Protein AF-A0A843HAK8-F1 (afdb_monomer)

Mean predicted aligned error: 21.73 Å

Radius of gyration: 37.26 Å; Cα contacts (8 Å, |Δi|>4): 145; chains: 1; bounding box: 100×63×102 Å

Structure (mmCIF, N/CA/C/O backbone):
data_AF-A0A843HAK8-F1
#
_entry.id   AF-A0A843HAK8-F1
#
loop_
_atom_site.group_PDB
_atom_site.id
_atom_site.type_symbol
_atom_site.label_atom_id
_atom_site.label_alt_id
_atom_site.label_comp_id
_atom_site.label_asym_id
_atom_site.label_entity_id
_atom_site.label_seq_id
_atom_site.pdbx_PDB_ins_code
_atom_site.Cartn_x
_atom_site.Cartn_y
_atom_site.Cartn_z
_atom_site.occupancy
_atom_site.B_iso_or_equiv
_atom_site.auth_seq_id
_atom_site.auth_comp_id
_atom_site.auth_asym_id
_atom_site.auth_atom_id
_atom_site.pdbx_PDB_model_num
ATOM 1 N N . MET A 1 1 ? -37.450 4.332 43.162 1.00 57.31 1 MET A N 1
ATOM 2 C CA . MET A 1 1 ? -38.071 3.356 42.225 1.00 57.31 1 MET A CA 1
ATOM 3 C C . MET A 1 1 ? -37.669 3.520 40.746 1.00 57.31 1 MET A C 1
ATOM 5 O O . MET A 1 1 ? -38.172 2.766 39.924 1.00 57.31 1 MET A O 1
ATOM 9 N N . ARG A 1 2 ? -36.754 4.434 40.366 1.00 59.84 2 ARG A N 1
ATOM 10 C CA . ARG A 1 2 ? -36.359 4.648 38.952 1.00 59.84 2 ARG A CA 1
ATOM 11 C C . ARG A 1 2 ? -35.205 3.752 38.459 1.00 59.84 2 ARG A C 1
ATOM 13 O O . ARG A 1 2 ? -35.142 3.461 37.273 1.00 59.84 2 ARG A O 1
ATOM 20 N N . SER A 1 3 ? -34.359 3.238 39.355 1.00 60.75 3 SER A N 1
ATOM 21 C CA . SER A 1 3 ? -33.189 2.408 39.005 1.00 60.75 3 SER A CA 1
ATOM 22 C C . SER A 1 3 ? -33.538 1.009 38.481 1.00 60.75 3 SER A C 1
ATOM 24 O O . SER A 1 3 ? -32.878 0.510 37.576 1.00 60.75 3 SER A O 1
ATOM 26 N N . LYS A 1 4 ? -34.621 0.393 38.978 1.00 65.38 4 LYS A N 1
ATOM 27 C CA . LYS A 1 4 ? -35.062 -0.944 38.531 1.00 65.38 4 LYS A CA 1
ATOM 28 C C . LYS A 1 4 ? -35.567 -0.968 37.082 1.00 65.38 4 LYS A C 1
ATOM 30 O O . LYS A 1 4 ? -35.554 -2.016 36.456 1.00 65.38 4 LYS A O 1
ATOM 35 N N . ARG A 1 5 ? -36.000 0.175 36.538 1.00 67.12 5 ARG A N 1
ATOM 36 C CA . ARG A 1 5 ? -36.424 0.273 35.130 1.00 67.12 5 ARG A CA 1
ATOM 37 C C . ARG A 1 5 ? -35.222 0.358 34.189 1.00 67.12 5 ARG A C 1
ATOM 39 O O . ARG A 1 5 ? -35.226 -0.279 33.147 1.00 67.12 5 ARG A O 1
ATOM 46 N N . ILE A 1 6 ? -34.176 1.075 34.595 1.00 71.12 6 ILE A N 1
ATOM 47 C CA . ILE A 1 6 ? -32.960 1.282 33.793 1.00 71.12 6 ILE A CA 1
ATOM 48 C C . ILE A 1 6 ? -32.159 -0.017 33.639 1.00 71.12 6 ILE A C 1
ATOM 50 O O . ILE A 1 6 ? -31.677 -0.305 32.547 1.00 71.12 6 ILE A O 1
ATOM 54 N N . ILE A 1 7 ? -32.081 -0.843 34.691 1.00 77.56 7 ILE A N 1
ATOM 55 C CA . ILE A 1 7 ? -31.376 -2.131 34.607 1.00 77.56 7 ILE A CA 1
ATOM 56 C C . ILE A 1 7 ? -32.075 -3.113 33.652 1.00 77.56 7 ILE A C 1
ATOM 58 O O . ILE A 1 7 ? -31.404 -3.830 32.916 1.00 77.56 7 ILE A O 1
ATOM 62 N N . GLY A 1 8 ? -33.414 -3.088 33.600 1.00 78.19 8 GLY A N 1
ATOM 63 C CA . GLY A 1 8 ? -34.194 -3.917 32.678 1.00 78.19 8 GLY A CA 1
ATOM 64 C C . GLY A 1 8 ? -33.970 -3.536 31.215 1.00 78.19 8 GLY A C 1
ATOM 65 O O . GLY A 1 8 ? -33.762 -4.411 30.380 1.00 78.19 8 GLY A O 1
ATOM 66 N N . PHE A 1 9 ? -33.929 -2.234 30.911 1.00 80.31 9 PHE A N 1
ATOM 67 C CA . PHE A 1 9 ? -33.618 -1.761 29.559 1.00 80.31 9 PHE A CA 1
ATOM 68 C C . PHE A 1 9 ? -32.189 -2.120 29.135 1.00 80.31 9 PHE A C 1
ATOM 70 O O . PHE A 1 9 ? -31.996 -2.594 28.020 1.00 80.31 9 PHE A O 1
ATOM 77 N N . SER A 1 10 ? -31.206 -1.968 30.029 1.00 84.88 10 SER A N 1
ATOM 78 C CA . SER A 1 10 ? -29.809 -2.333 29.746 1.00 84.88 10 SER A CA 1
ATOM 79 C C . SER A 1 10 ? -29.657 -3.823 29.410 1.00 84.88 10 SER A C 1
ATOM 81 O O . SER A 1 10 ? -29.025 -4.176 28.415 1.00 84.88 10 SER A O 1
ATOM 83 N N . MET A 1 11 ? -30.318 -4.705 30.170 1.00 85.88 11 MET A N 1
ATOM 84 C CA . MET A 1 11 ? -30.267 -6.144 29.894 1.00 85.88 11 MET A CA 1
ATOM 85 C C . MET A 1 11 ? -30.929 -6.520 28.562 1.00 85.88 11 MET A C 1
ATOM 87 O O . MET A 1 11 ? -30.436 -7.405 27.864 1.00 85.88 11 MET A O 1
ATOM 91 N N . MET A 1 12 ? -32.013 -5.835 28.183 1.00 87.62 12 MET A N 1
ATOM 92 C CA . MET A 1 12 ? -32.689 -6.094 26.911 1.00 87.62 12 MET A CA 1
ATOM 93 C C . MET A 1 12 ? -31.814 -5.711 25.707 1.00 87.62 12 MET A C 1
ATOM 95 O O . MET A 1 12 ? -31.747 -6.466 24.740 1.00 87.62 12 MET A O 1
ATOM 99 N N . PHE A 1 13 ? -31.097 -4.583 25.776 1.00 87.81 13 PHE A N 1
ATOM 100 C CA . PHE A 1 13 ? -30.171 -4.173 24.714 1.00 87.81 13 PHE A CA 1
ATOM 101 C C . PHE A 1 13 ? -29.036 -5.182 24.514 1.00 87.81 13 PHE A C 1
ATOM 103 O O . PHE A 1 13 ? -28.732 -5.539 23.378 1.00 87.81 13 PHE A O 1
ATOM 110 N N . ILE A 1 14 ? -28.453 -5.692 25.603 1.00 88.50 14 ILE A N 1
ATOM 111 C CA . ILE A 1 14 ? -27.390 -6.707 25.541 1.00 88.50 14 ILE A CA 1
ATOM 112 C C . ILE A 1 14 ? -27.893 -7.989 24.863 1.00 88.50 14 ILE A C 1
ATOM 114 O O . ILE A 1 14 ? -27.193 -8.547 24.020 1.00 88.50 14 ILE A O 1
ATOM 118 N N . LEU A 1 15 ? -29.117 -8.430 25.175 1.00 87.56 15 LEU A N 1
ATOM 119 C CA . LEU A 1 15 ? -29.715 -9.622 24.568 1.00 87.56 15 LEU A CA 1
ATOM 120 C C . LEU A 1 15 ? -29.895 -9.470 23.047 1.00 87.56 15 LEU A C 1
ATOM 122 O O . LEU A 1 15 ? -29.595 -10.400 22.304 1.00 87.56 15 LEU A O 1
ATOM 126 N N . ILE A 1 16 ? -30.331 -8.297 22.577 1.00 87.00 16 ILE A N 1
ATOM 127 C CA . ILE A 1 16 ? -30.520 -8.020 21.142 1.00 87.00 16 ILE A CA 1
ATOM 128 C C . ILE A 1 16 ? -29.191 -8.118 20.383 1.00 87.00 16 ILE A C 1
ATOM 130 O O . ILE A 1 16 ? -29.131 -8.773 19.343 1.00 87.00 16 ILE A O 1
ATOM 134 N N . PHE A 1 17 ? -28.115 -7.526 20.912 1.00 84.00 17 PHE A N 1
ATOM 135 C CA . PHE A 1 17 ? -26.790 -7.612 20.287 1.00 84.00 17 PHE A CA 1
ATOM 136 C C . PHE A 1 17 ? -26.248 -9.045 20.256 1.00 84.00 17 PHE A C 1
ATOM 138 O O . PHE A 1 17 ? -25.615 -9.437 19.278 1.00 84.00 17 PHE A O 1
ATOM 145 N N . LEU A 1 18 ? -26.541 -9.847 21.283 1.00 84.44 18 LEU A N 1
ATOM 146 C CA . LEU A 1 18 ? -26.166 -11.261 21.328 1.00 84.44 18 LEU A CA 1
ATOM 147 C C . LEU A 1 18 ? -26.897 -12.080 20.250 1.00 84.44 18 LEU A C 1
ATOM 149 O O . LEU A 1 18 ? -26.264 -12.884 19.570 1.00 84.44 18 LEU A O 1
ATOM 153 N N . LEU A 1 19 ? -28.196 -11.831 20.031 1.00 80.81 19 LEU A N 1
ATOM 154 C CA . LEU A 1 19 ? -28.952 -12.464 18.941 1.00 80.81 19 LEU A CA 1
ATOM 155 C C . LEU A 1 19 ? -28.463 -12.031 17.549 1.00 80.81 19 LEU A C 1
ATOM 157 O O . LEU A 1 19 ? -28.390 -12.864 16.649 1.00 80.81 19 LEU A O 1
ATOM 161 N N . MET A 1 20 ? -28.113 -10.755 17.363 1.00 83.94 20 MET A N 1
ATOM 162 C CA . MET A 1 20 ? -27.568 -10.259 16.091 1.00 83.94 20 MET A CA 1
ATOM 163 C C . MET A 1 20 ? -26.174 -10.826 15.792 1.00 83.94 20 MET A C 1
ATOM 165 O O . MET A 1 20 ? -25.888 -11.148 14.644 1.00 83.94 20 MET A O 1
ATOM 169 N N . GLY A 1 21 ? -25.323 -10.990 16.810 1.00 72.19 21 GLY A N 1
ATOM 170 C CA . GLY A 1 21 ? -23.980 -11.556 16.652 1.00 72.19 21 GLY A CA 1
ATOM 171 C C . GLY A 1 21 ? -23.959 -13.056 16.334 1.00 72.19 21 GLY A C 1
ATOM 172 O O . GLY A 1 21 ? -23.033 -13.522 15.676 1.00 72.19 21 GLY A O 1
ATOM 173 N N . LEU A 1 22 ? -24.980 -13.811 16.755 1.00 65.19 22 LEU A N 1
ATOM 174 C CA . LEU A 1 22 ? -25.071 -15.259 16.517 1.00 65.19 22 LEU A CA 1
ATOM 175 C C . LEU A 1 22 ? -25.417 -15.632 15.062 1.00 65.19 22 LEU A C 1
ATOM 177 O O . LEU A 1 22 ? -25.069 -16.727 14.634 1.00 65.19 22 LEU A O 1
ATOM 181 N N . ASN A 1 23 ? -26.044 -14.739 14.289 1.00 62.78 23 ASN A N 1
ATOM 182 C CA . ASN A 1 23 ? -26.491 -15.027 12.915 1.00 62.78 23 ASN A CA 1
ATOM 183 C C . ASN A 1 23 ? -25.500 -14.611 11.803 1.00 62.78 23 ASN A C 1
ATOM 185 O O . ASN A 1 23 ? -25.852 -14.686 10.630 1.00 62.78 23 ASN A O 1
ATOM 189 N N . THR A 1 24 ? -24.269 -14.197 12.125 1.00 58.69 24 THR A N 1
ATOM 190 C CA . THR A 1 24 ? -23.260 -13.772 11.120 1.00 58.69 24 THR A CA 1
ATOM 191 C C . THR A 1 24 ? -22.317 -14.904 10.666 1.00 58.69 24 THR A C 1
ATOM 193 O O . THR A 1 24 ? -21.437 -14.693 9.834 1.00 58.69 24 THR A O 1
ATOM 196 N N . ALA A 1 25 ? -22.490 -16.135 11.152 1.00 61.12 25 ALA A N 1
ATOM 197 C CA . ALA A 1 25 ? -21.692 -17.273 10.698 1.00 61.12 25 ALA A CA 1
ATOM 198 C C . ALA A 1 25 ? -22.382 -18.028 9.545 1.00 61.12 25 ALA A C 1
ATOM 200 O O . ALA A 1 25 ? -23.508 -18.493 9.694 1.00 61.12 25 ALA A O 1
ATOM 201 N N . CYS A 1 26 ? -21.633 -18.194 8.447 1.00 56.50 26 CYS A N 1
ATOM 202 C CA . CYS A 1 26 ? -21.871 -19.060 7.282 1.00 56.50 26 CYS A CA 1
ATOM 203 C C . CYS A 1 26 ? -22.725 -18.492 6.130 1.00 56.50 26 CYS A C 1
ATOM 205 O O . CYS A 1 26 ? -23.911 -18.772 5.999 1.00 56.50 26 CYS A O 1
ATOM 207 N N . ALA A 1 27 ? -22.042 -17.839 5.186 1.00 48.41 27 ALA A N 1
ATOM 208 C CA . ALA A 1 27 ? -22.303 -18.017 3.758 1.00 48.41 27 ALA A CA 1
ATOM 209 C C . ALA A 1 27 ? -20.956 -18.264 3.054 1.00 48.41 27 ALA A C 1
ATOM 211 O O . ALA A 1 27 ? -20.321 -17.346 2.544 1.00 48.41 27 ALA A O 1
ATOM 212 N N . SER A 1 28 ? -20.469 -19.505 3.114 1.00 55.84 28 SER A N 1
ATOM 213 C CA . SER A 1 28 ? -19.425 -19.994 2.212 1.00 55.84 28 SER A CA 1
ATOM 214 C C . SER A 1 28 ? -20.121 -20.535 0.966 1.00 55.84 28 SER A C 1
ATOM 216 O O . SER A 1 28 ? -20.601 -21.668 0.984 1.00 55.84 28 SER A O 1
ATOM 218 N N . ASN A 1 29 ? -20.199 -19.737 -0.096 1.00 53.41 29 ASN A N 1
ATOM 219 C CA . ASN A 1 29 ? -20.533 -20.274 -1.411 1.00 53.41 29 ASN A CA 1
ATOM 220 C C . ASN A 1 29 ? -19.240 -20.797 -2.029 1.00 53.41 29 ASN A C 1
ATOM 222 O O . ASN A 1 29 ? -18.443 -20.051 -2.592 1.00 53.41 29 ASN A O 1
ATOM 226 N N . VAL A 1 30 ? -19.025 -22.089 -1.808 1.00 56.25 30 VAL A N 1
ATOM 227 C CA . VAL A 1 30 ? -18.167 -22.929 -2.632 1.00 56.25 30 VAL A CA 1
ATOM 228 C C . VAL A 1 30 ? -18.954 -23.168 -3.914 1.00 56.25 30 VAL A C 1
ATOM 230 O O . VAL A 1 30 ? -19.860 -23.995 -3.917 1.00 56.25 30 VAL A O 1
ATOM 233 N N . ASP A 1 31 ? -18.653 -22.411 -4.964 1.00 57.25 31 ASP A N 1
ATOM 234 C CA . ASP A 1 31 ? -18.976 -22.847 -6.318 1.00 57.25 31 ASP A CA 1
ATOM 235 C C . ASP A 1 31 ? -17.729 -23.543 -6.862 1.00 57.25 31 ASP A C 1
ATOM 237 O O . ASP A 1 31 ? -16.746 -22.913 -7.260 1.00 57.25 31 ASP A O 1
ATOM 241 N N . ASP A 1 32 ? -17.782 -24.873 -6.788 1.00 58.62 32 ASP A N 1
ATOM 242 C CA . ASP A 1 32 ? -17.016 -25.777 -7.634 1.00 58.62 32 ASP A CA 1
ATOM 243 C C . ASP A 1 32 ? -17.146 -25.314 -9.089 1.00 58.62 32 ASP A C 1
ATOM 245 O O . ASP A 1 32 ? -18.253 -25.278 -9.633 1.00 58.62 32 ASP A O 1
ATOM 249 N N . LEU A 1 33 ? -16.024 -25.011 -9.746 1.00 61.88 33 LEU A N 1
ATOM 250 C CA . LEU A 1 33 ? -15.982 -25.069 -11.198 1.00 61.88 33 LEU A CA 1
ATOM 251 C C . LEU A 1 33 ? -14.805 -25.919 -11.662 1.00 61.88 33 LEU A C 1
ATOM 253 O O . LEU A 1 33 ? -13.648 -25.704 -11.304 1.00 61.88 33 LEU A O 1
ATOM 257 N N . ASP A 1 34 ? -15.212 -26.912 -12.437 1.00 52.53 34 ASP A N 1
ATOM 258 C CA . ASP A 1 34 ? -14.507 -28.074 -12.932 1.00 52.53 34 ASP A CA 1
ATOM 259 C C . ASP A 1 34 ? -13.156 -27.806 -13.597 1.00 52.53 34 ASP A C 1
ATOM 261 O O . ASP A 1 34 ? -12.924 -26.822 -14.304 1.00 52.53 34 ASP A O 1
ATOM 265 N N . TYR A 1 35 ? -12.305 -28.813 -13.432 1.00 52.22 35 TYR A N 1
ATOM 266 C CA . TYR A 1 35 ? -11.091 -29.064 -14.187 1.00 52.22 35 TYR A CA 1
ATOM 267 C C . TYR A 1 35 ? -11.332 -28.976 -15.698 1.00 52.22 35 TYR A C 1
ATOM 269 O O . TYR A 1 35 ? -12.163 -29.700 -16.243 1.00 52.22 35 TYR A O 1
ATOM 277 N N . ASN A 1 36 ? -10.494 -28.216 -16.404 1.00 48.84 36 ASN A N 1
ATOM 278 C CA . ASN A 1 36 ? -10.236 -28.493 -17.813 1.00 48.84 36 ASN A CA 1
ATOM 279 C C . ASN A 1 36 ? -8.729 -28.603 -18.051 1.00 48.84 36 ASN A C 1
ATOM 281 O O . ASN A 1 36 ? -8.030 -27.639 -18.358 1.00 48.84 36 ASN A O 1
ATOM 285 N N . LEU A 1 37 ? -8.240 -29.820 -17.820 1.00 61.56 37 LEU A N 1
ATOM 286 C CA . LEU A 1 37 ? -6.916 -30.288 -18.191 1.00 61.56 37 LEU A CA 1
ATOM 287 C C . LEU A 1 37 ? -6.987 -30.756 -19.650 1.00 61.56 37 LEU A C 1
ATOM 289 O O . LEU A 1 37 ? -7.311 -31.910 -19.918 1.00 61.56 37 LEU A O 1
ATOM 293 N N . SER A 1 38 ? -6.696 -29.867 -20.592 1.00 51.16 38 SER A N 1
ATOM 294 C CA . SER A 1 38 ? -6.359 -30.260 -21.961 1.00 51.16 38 SER A CA 1
ATOM 295 C C . SER A 1 38 ? -4.848 -30.185 -22.125 1.00 51.16 38 SER A C 1
ATOM 297 O O . SER A 1 38 ? -4.271 -29.145 -22.435 1.00 51.16 38 SER A O 1
ATOM 299 N N . ASP A 1 39 ? -4.248 -31.332 -21.833 1.00 52.31 39 ASP A N 1
ATOM 300 C CA . ASP A 1 39 ? -2.928 -31.759 -22.259 1.00 52.31 39 ASP A CA 1
ATOM 301 C C . ASP A 1 39 ? -2.901 -31.858 -23.792 1.00 52.31 39 ASP A C 1
ATOM 303 O O . ASP A 1 39 ? -3.712 -32.561 -24.397 1.00 52.31 39 ASP A O 1
ATOM 307 N N . SER A 1 40 ? -1.980 -31.137 -24.423 1.00 54.22 40 SER A N 1
ATOM 308 C CA . SER A 1 40 ? -1.558 -31.428 -25.790 1.00 54.22 40 SER A CA 1
ATOM 309 C C . SER A 1 40 ? -0.109 -30.986 -25.971 1.00 54.22 40 SER A C 1
ATOM 311 O O . SER A 1 40 ? 0.182 -29.910 -26.500 1.00 54.22 40 SER A O 1
ATOM 313 N N . LEU A 1 41 ? 0.808 -31.835 -25.507 1.00 52.12 41 LEU A N 1
ATOM 314 C CA . LEU A 1 41 ? 2.121 -31.972 -26.126 1.00 52.12 41 LEU A CA 1
ATOM 315 C C . LEU A 1 41 ? 1.940 -32.510 -27.551 1.00 52.12 41 LEU A C 1
ATOM 317 O O . LEU A 1 41 ? 1.637 -33.686 -27.714 1.00 52.12 41 LEU A O 1
ATOM 321 N N . GLU A 1 42 ? 2.232 -31.700 -28.565 1.00 48.78 42 GLU A N 1
ATOM 322 C CA . GLU A 1 42 ? 2.812 -32.208 -29.809 1.00 48.78 42 GLU A CA 1
ATOM 323 C C . GLU A 1 42 ? 3.937 -31.290 -30.296 1.00 48.78 42 GLU A C 1
ATOM 325 O O . GLU A 1 42 ? 4.044 -30.112 -29.961 1.00 48.78 42 GLU A O 1
ATOM 330 N N . SER A 1 43 ? 4.860 -31.925 -30.998 1.00 45.06 43 SER A N 1
ATOM 331 C CA . SER A 1 43 ? 6.287 -31.667 -31.026 1.00 45.06 43 SER A CA 1
ATOM 332 C C . SER A 1 43 ? 6.769 -30.857 -32.232 1.00 45.06 43 SER A C 1
ATOM 334 O O . SER A 1 43 ? 6.395 -31.174 -33.355 1.00 45.06 43 SER A O 1
ATOM 336 N N . SER A 1 44 ? 7.773 -30.007 -31.980 1.00 50.75 44 SER A N 1
ATOM 337 C CA . SER A 1 44 ? 8.997 -29.814 -32.788 1.00 50.75 44 SER A CA 1
ATOM 338 C C . SER A 1 44 ? 8.927 -29.183 -34.201 1.00 50.75 44 SER A C 1
ATOM 340 O O . SER A 1 44 ? 7.880 -29.130 -34.835 1.00 50.75 44 SER A O 1
ATOM 342 N N . PRO A 1 45 ? 10.058 -28.609 -34.677 1.00 58.62 45 PRO A N 1
ATOM 343 C CA . PRO A 1 45 ? 10.076 -27.432 -35.542 1.00 58.62 45 PRO A CA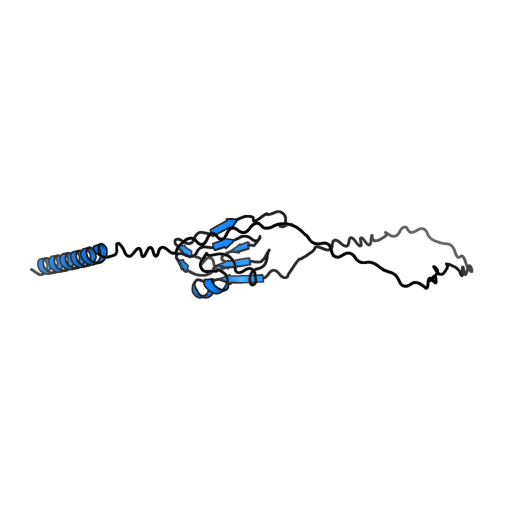 1
ATOM 344 C C . PRO A 1 45 ? 10.183 -27.774 -37.032 1.00 58.62 45 PRO A C 1
ATOM 346 O O . PRO A 1 45 ? 10.841 -28.742 -37.409 1.00 58.62 45 PRO A O 1
ATOM 349 N N . VAL A 1 46 ? 9.620 -26.918 -37.892 1.00 44.97 46 VAL A N 1
ATOM 350 C CA . VAL A 1 46 ? 9.857 -26.966 -39.341 1.00 44.97 46 VAL A CA 1
ATOM 351 C C . VAL A 1 46 ? 10.606 -25.715 -39.782 1.00 44.97 46 VAL A C 1
ATOM 353 O O . VA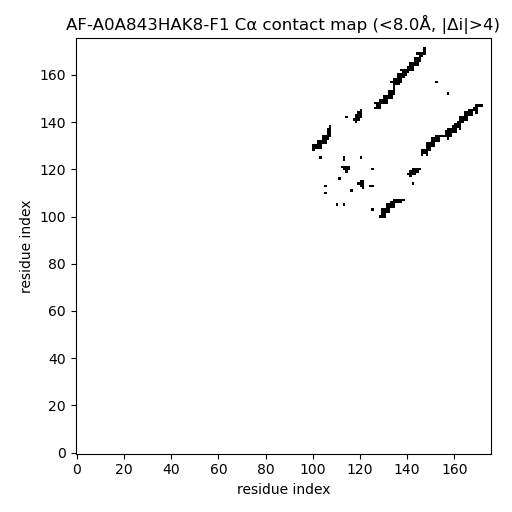L A 1 46 ? 10.087 -24.602 -39.819 1.00 44.97 46 VAL A O 1
ATOM 356 N N . SER A 1 47 ? 11.871 -25.955 -40.092 1.00 47.38 47 SER A N 1
ATOM 357 C CA . SER A 1 47 ? 12.790 -25.140 -40.869 1.00 47.38 47 SER A CA 1
ATOM 358 C C . SER A 1 47 ? 12.256 -24.864 -42.278 1.00 47.38 47 SER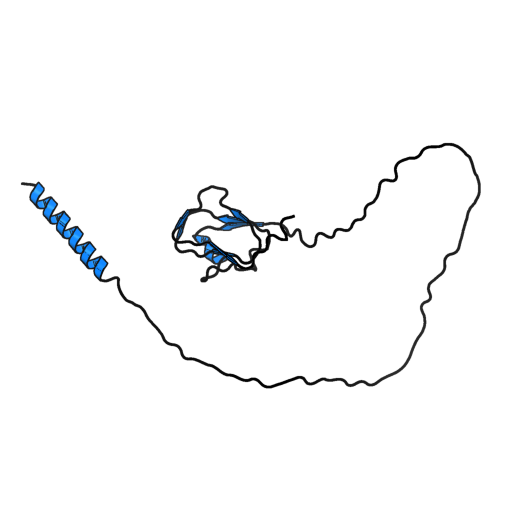 A C 1
ATOM 360 O O . SER A 1 47 ? 12.084 -25.803 -43.053 1.00 47.38 47 SER A O 1
ATOM 362 N N . ASN A 1 48 ? 12.114 -23.587 -42.640 1.00 49.31 48 ASN A N 1
ATOM 363 C CA . ASN A 1 48 ? 12.076 -23.164 -44.039 1.00 49.31 48 ASN A CA 1
ATOM 364 C C . ASN A 1 48 ? 13.407 -22.493 -44.389 1.00 49.31 48 ASN A C 1
ATOM 366 O O . ASN A 1 48 ? 13.608 -21.309 -44.133 1.00 49.31 48 ASN A O 1
ATOM 370 N N . ALA A 1 49 ? 14.303 -23.284 -44.974 1.00 43.81 49 ALA A N 1
ATOM 371 C CA . ALA A 1 49 ? 15.439 -22.818 -45.754 1.00 43.81 49 ALA A CA 1
ATOM 372 C C . ALA A 1 49 ? 15.222 -23.243 -47.216 1.00 43.81 49 ALA A C 1
ATOM 374 O O . ALA A 1 49 ? 15.085 -24.434 -47.480 1.00 43.81 49 ALA A O 1
ATOM 375 N N . LEU A 1 50 ? 15.176 -22.255 -48.112 1.00 52.19 50 LEU A N 1
ATOM 376 C CA . LEU A 1 50 ? 15.411 -22.271 -49.568 1.00 52.19 50 LEU A CA 1
ATOM 377 C C . LEU A 1 50 ? 15.745 -20.793 -49.868 1.00 52.19 50 LEU A C 1
ATOM 379 O O . LEU A 1 50 ? 14.881 -19.945 -49.663 1.00 52.19 50 LEU A O 1
ATOM 383 N N . ASP A 1 51 ? 16.976 -20.326 -50.068 1.00 37.38 51 ASP A N 1
ATOM 384 C CA . ASP A 1 51 ? 18.038 -20.674 -51.026 1.00 37.38 51 ASP A CA 1
ATOM 385 C C . ASP A 1 51 ? 17.564 -20.761 -52.486 1.00 37.38 51 ASP A C 1
ATOM 387 O O . ASP A 1 51 ? 16.833 -21.685 -52.839 1.00 37.38 51 ASP A O 1
ATOM 391 N N . PHE A 1 52 ? 17.881 -19.730 -53.285 1.00 45.03 52 PHE A N 1
ATOM 392 C CA . PHE A 1 52 ? 18.737 -19.806 -54.483 1.00 45.03 52 PHE A CA 1
ATOM 393 C C . PHE A 1 52 ? 18.797 -18.449 -55.226 1.00 45.03 52 PHE A C 1
ATOM 395 O O . PHE A 1 52 ? 17.821 -17.988 -55.816 1.00 45.03 52 PHE A O 1
ATOM 402 N N . ASP A 1 53 ? 19.982 -17.837 -55.152 1.00 38.50 53 ASP A N 1
ATOM 403 C CA . ASP A 1 53 ? 20.774 -17.155 -56.189 1.00 38.50 53 ASP A CA 1
ATOM 404 C C . ASP A 1 53 ? 20.115 -16.288 -57.283 1.00 38.50 53 ASP A C 1
ATOM 406 O O . ASP A 1 53 ? 19.485 -16.778 -58.219 1.00 38.50 53 ASP A O 1
ATOM 410 N N . ASN A 1 54 ? 20.506 -15.005 -57.315 1.00 52.38 54 ASN A N 1
ATOM 411 C CA . ASN A 1 54 ? 20.958 -14.395 -58.568 1.00 52.38 54 ASN A CA 1
ATOM 412 C C . ASN A 1 54 ? 22.088 -13.378 -58.334 1.00 52.38 54 ASN A C 1
ATOM 414 O O . ASN A 1 54 ? 21.990 -12.461 -57.522 1.00 52.38 54 ASN A O 1
ATOM 418 N N . ALA A 1 55 ? 23.153 -13.600 -59.092 1.00 39.09 55 ALA A N 1
ATOM 419 C CA . ALA A 1 55 ? 24.459 -12.976 -59.077 1.00 39.09 55 ALA A CA 1
ATOM 420 C C . ALA A 1 55 ? 24.494 -11.452 -59.291 1.00 39.09 55 ALA A C 1
ATOM 422 O O . ALA A 1 55 ? 23.734 -10.895 -60.079 1.00 39.09 55 ALA A O 1
ATOM 423 N N . GLY A 1 56 ? 25.555 -10.855 -58.738 1.00 36.44 56 GLY A N 1
ATOM 424 C CA . GLY A 1 56 ? 26.401 -9.936 -59.499 1.00 36.44 56 GLY A CA 1
ATOM 425 C C . GLY A 1 56 ? 26.265 -8.460 -59.147 1.00 36.44 56 GLY A C 1
ATOM 426 O O . GLY A 1 56 ? 25.374 -7.786 -59.645 1.00 36.44 56 GLY A O 1
ATOM 427 N N . VAL A 1 57 ? 27.215 -7.956 -58.358 1.00 46.66 57 VAL A N 1
ATOM 428 C CA . VAL A 1 57 ? 28.158 -6.880 -58.729 1.00 46.66 57 VAL A CA 1
ATOM 429 C C . VAL A 1 57 ? 28.872 -6.438 -57.451 1.00 46.66 57 VAL A C 1
ATOM 431 O O . VAL A 1 57 ? 28.290 -5.840 -56.550 1.00 46.66 57 VAL A O 1
ATOM 434 N N . SER A 1 58 ? 30.146 -6.810 -57.373 1.00 44.88 58 SER A N 1
ATOM 435 C CA . SER A 1 58 ? 31.145 -6.182 -56.519 1.00 44.88 58 SER A CA 1
ATOM 436 C C . SER A 1 58 ? 31.571 -4.883 -57.184 1.00 44.88 58 SER A C 1
ATOM 438 O O . SER A 1 58 ? 31.856 -4.907 -58.376 1.00 44.88 58 SER A O 1
ATOM 440 N N . GLU A 1 59 ? 31.676 -3.800 -56.426 1.00 44.00 59 GLU A N 1
ATOM 441 C CA . GLU A 1 59 ? 32.706 -2.795 -56.672 1.00 44.00 59 GLU A CA 1
ATOM 442 C C . GLU A 1 59 ? 32.989 -2.038 -55.374 1.00 44.00 59 GLU A C 1
ATOM 444 O O . GLU A 1 59 ? 32.088 -1.611 -54.648 1.00 44.00 59 GLU A O 1
ATOM 449 N N . ASP A 1 60 ? 34.279 -2.002 -55.072 1.00 38.34 60 ASP A N 1
ATOM 450 C CA . ASP A 1 60 ? 34.916 -1.463 -53.888 1.00 38.34 60 ASP A CA 1
ATOM 451 C C . ASP A 1 60 ? 34.589 0.020 -53.674 1.00 38.34 60 ASP A C 1
ATOM 453 O O . ASP A 1 60 ? 34.497 0.814 -54.609 1.00 38.34 60 ASP A O 1
ATOM 457 N N . SER A 1 61 ? 34.476 0.436 -52.416 1.00 44.12 61 SER A N 1
ATOM 458 C CA . SER A 1 61 ? 34.719 1.833 -52.057 1.00 44.12 61 SER A CA 1
ATOM 459 C C . SER A 1 61 ? 35.850 1.869 -51.054 1.00 44.12 61 SER A C 1
ATOM 461 O O . SER A 1 61 ? 35.706 1.577 -49.867 1.00 44.12 61 SER A O 1
ATOM 463 N N . GLU A 1 62 ? 37.000 2.154 -51.646 1.00 40.31 62 GLU A N 1
ATOM 464 C CA . GLU A 1 62 ? 38.311 2.282 -51.061 1.00 40.31 62 GLU A CA 1
ATOM 465 C C . GLU A 1 62 ? 38.337 3.305 -49.922 1.00 40.31 62 GLU A C 1
ATOM 467 O O . GLU A 1 62 ? 37.744 4.386 -49.965 1.00 40.31 62 GLU A O 1
ATOM 472 N N . SER A 1 63 ? 39.108 2.934 -48.903 1.00 41.53 63 SER A N 1
ATOM 473 C CA . SER A 1 63 ? 39.742 3.832 -47.950 1.00 41.53 63 SER A CA 1
ATOM 474 C C . SER A 1 63 ? 40.476 4.937 -48.708 1.00 41.53 63 SER A C 1
ATOM 476 O O . SER A 1 63 ? 41.434 4.656 -49.425 1.00 41.53 63 SER A O 1
ATOM 478 N N . ASN A 1 64 ? 40.038 6.188 -48.540 1.00 39.69 64 ASN A N 1
ATOM 479 C CA . ASN A 1 64 ? 40.769 7.322 -49.086 1.00 39.69 64 ASN A CA 1
ATOM 480 C C . ASN A 1 64 ? 41.779 7.874 -48.071 1.00 39.69 64 ASN A C 1
ATOM 482 O O . ASN A 1 64 ? 41.524 7.979 -46.871 1.00 39.69 64 ASN A O 1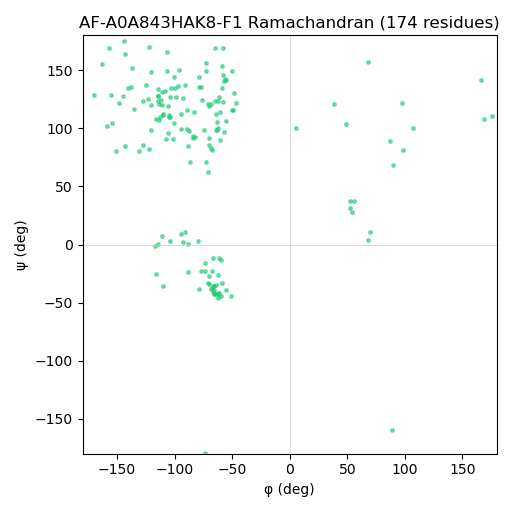
ATOM 486 N N . SER A 1 65 ? 42.939 8.171 -48.632 1.00 40.44 65 SER A N 1
ATOM 487 C CA . SER A 1 65 ? 44.272 8.328 -48.067 1.00 40.44 65 SER A CA 1
ATOM 488 C C . SER A 1 65 ? 44.528 9.587 -47.234 1.00 40.44 65 SER A C 1
ATOM 490 O O . SER A 1 65 ? 43.945 10.644 -47.456 1.00 40.44 65 SER A O 1
ATOM 492 N N . ILE A 1 66 ? 45.525 9.465 -46.353 1.00 46.19 66 ILE A N 1
ATOM 493 C CA . ILE A 1 66 ? 46.296 10.550 -45.729 1.00 46.19 66 ILE A CA 1
ATOM 494 C C . ILE A 1 66 ? 47.307 11.118 -46.749 1.00 46.19 66 ILE A C 1
ATOM 496 O O . ILE A 1 66 ? 48.111 10.342 -47.256 1.00 46.19 66 ILE A O 1
ATOM 500 N N . SER A 1 67 ? 47.267 12.435 -47.011 1.00 40.03 67 SER A N 1
ATOM 501 C CA . SER A 1 67 ? 48.325 13.384 -47.481 1.00 40.03 67 SER A CA 1
ATOM 502 C C . SER A 1 67 ? 47.581 14.657 -47.934 1.00 40.03 67 SER A C 1
ATOM 504 O O . SER A 1 67 ? 46.496 14.523 -48.484 1.00 40.03 67 SER A O 1
ATOM 506 N N . ASP A 1 68 ? 47.951 15.924 -47.766 1.00 34.81 68 ASP A N 1
ATOM 507 C CA . ASP A 1 68 ? 49.150 16.712 -47.452 1.00 34.81 68 ASP A CA 1
ATOM 508 C C . ASP A 1 68 ? 48.664 17.885 -46.554 1.00 34.81 68 ASP A C 1
ATOM 510 O O . ASP A 1 68 ? 47.466 18.141 -46.482 1.00 34.81 68 ASP A O 1
ATOM 514 N N . SER A 1 69 ? 49.444 18.661 -45.807 1.00 42.78 69 SER A N 1
ATOM 515 C CA . SER A 1 69 ? 50.711 19.308 -46.137 1.00 42.78 69 SER A CA 1
ATOM 516 C C . SER A 1 69 ? 51.314 19.880 -44.850 1.00 42.78 69 SER A C 1
ATOM 518 O O . SER A 1 69 ? 50.651 20.625 -44.125 1.00 42.78 69 SER A O 1
ATOM 520 N N . ILE A 1 70 ? 52.575 19.549 -44.586 1.00 48.94 70 ILE A N 1
ATOM 521 C CA . ILE A 1 70 ? 53.420 20.242 -43.611 1.00 48.94 70 ILE A CA 1
ATOM 522 C C . ILE A 1 70 ? 53.739 21.616 -44.202 1.00 48.94 70 ILE A C 1
ATOM 524 O O . ILE A 1 70 ? 54.359 21.682 -45.261 1.00 48.94 70 ILE A O 1
ATOM 528 N N . ASP A 1 71 ? 53.333 22.687 -43.524 1.00 41.59 71 ASP A N 1
ATOM 529 C CA . ASP A 1 71 ? 53.828 24.036 -43.797 1.00 41.59 71 ASP A CA 1
ATOM 530 C C . ASP A 1 71 ? 54.752 24.433 -42.636 1.00 41.59 71 ASP A C 1
ATOM 532 O O . ASP A 1 71 ? 54.328 24.890 -41.576 1.00 41.59 71 ASP A O 1
ATOM 536 N N . GLU A 1 72 ? 56.037 24.130 -42.812 1.00 44.62 72 GLU A N 1
ATOM 537 C CA . GLU A 1 72 ? 57.133 24.542 -41.937 1.00 44.62 72 GLU A CA 1
ATOM 538 C C . GLU A 1 72 ? 57.642 25.892 -42.448 1.00 44.62 72 GLU A C 1
ATOM 540 O O . GLU A 1 72 ? 58.422 25.965 -43.400 1.00 44.62 72 GLU A O 1
ATOM 545 N N . SER A 1 73 ? 57.219 26.985 -41.811 1.00 43.50 73 SER A N 1
ATOM 546 C CA . SER A 1 73 ? 58.045 28.188 -41.793 1.00 43.50 73 SER A CA 1
ATOM 547 C C . SER A 1 73 ? 57.855 28.990 -40.504 1.00 43.50 73 SER A C 1
ATOM 549 O O . SER A 1 73 ? 56.778 29.497 -40.205 1.00 43.50 73 SER A O 1
ATOM 551 N N . SER A 1 74 ? 58.979 29.172 -39.803 1.00 43.03 74 SER A N 1
ATOM 552 C CA . SER A 1 74 ? 59.232 30.093 -38.680 1.00 43.03 74 SER A CA 1
ATOM 553 C C . SER A 1 74 ? 59.142 29.493 -37.273 1.00 43.03 74 SER A C 1
ATOM 555 O O . SER A 1 74 ? 58.190 29.690 -36.525 1.00 43.03 74 SER A O 1
ATOM 557 N N . ILE A 1 75 ? 60.241 28.848 -36.882 1.00 47.41 75 ILE A N 1
ATOM 558 C CA . ILE A 1 75 ? 60.652 28.654 -35.489 1.00 47.41 75 ILE A CA 1
ATOM 559 C C . ILE A 1 75 ? 60.896 30.031 -34.846 1.00 47.41 75 ILE A C 1
ATOM 561 O O . ILE A 1 75 ? 61.735 30.797 -35.324 1.00 47.41 75 ILE A O 1
ATOM 565 N N . SER A 1 76 ? 60.267 30.304 -33.702 1.00 39.78 76 SER A N 1
ATOM 566 C CA . SER A 1 76 ? 60.856 31.172 -32.676 1.00 39.78 76 SER A CA 1
ATOM 567 C C . SER A 1 76 ? 60.667 30.539 -31.299 1.00 39.78 76 SER A C 1
ATOM 569 O O . SER A 1 76 ? 59.544 30.319 -30.859 1.00 39.78 76 SER A O 1
ATOM 571 N N . ASN A 1 77 ? 61.799 30.219 -30.677 1.00 42.94 77 ASN A N 1
ATOM 572 C CA . ASN A 1 77 ? 61.973 29.594 -29.365 1.00 42.94 77 ASN A CA 1
ATOM 573 C C . ASN A 1 77 ? 61.335 30.374 -28.195 1.00 42.94 77 ASN A C 1
ATOM 575 O O . ASN A 1 77 ? 61.112 31.576 -28.331 1.00 42.94 77 ASN A O 1
ATOM 579 N N . ILE A 1 78 ? 61.293 29.698 -27.026 1.00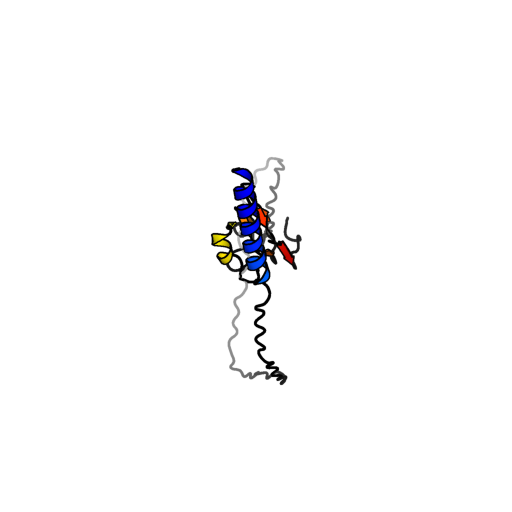 40.78 78 ILE A N 1
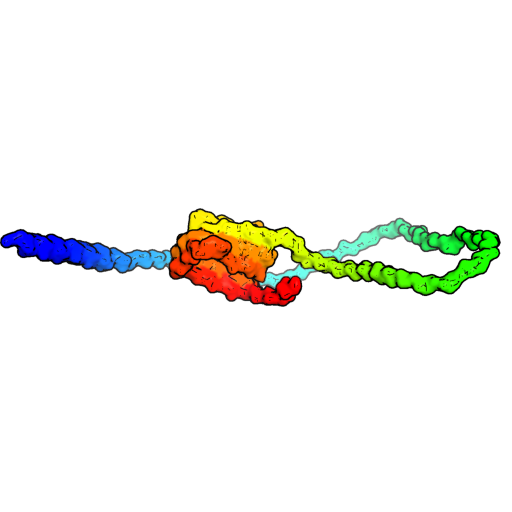ATOM 580 C CA . ILE A 1 78 ? 61.029 30.169 -25.636 1.00 40.78 78 ILE A CA 1
ATOM 581 C C . ILE A 1 78 ? 59.550 29.925 -25.251 1.00 40.78 78 ILE A C 1
ATOM 583 O O . ILE A 1 78 ? 58.670 30.360 -25.976 1.00 40.78 78 ILE A O 1
ATOM 587 N N . ASP A 1 79 ? 59.154 29.187 -24.207 1.00 40.62 79 ASP A N 1
ATOM 588 C CA . ASP A 1 79 ? 59.692 29.016 -22.849 1.00 40.62 79 ASP A CA 1
ATOM 589 C C . ASP A 1 79 ? 59.102 27.748 -22.189 1.00 40.62 79 ASP A C 1
ATOM 591 O O . ASP A 1 79 ? 57.992 27.330 -22.524 1.00 40.62 79 ASP A O 1
ATOM 595 N N . ASP A 1 80 ? 59.813 27.180 -21.216 1.00 49.78 80 ASP A N 1
ATOM 596 C CA . ASP A 1 80 ? 59.367 26.075 -20.358 1.00 49.78 80 ASP A CA 1
ATOM 597 C C . ASP A 1 80 ? 58.115 26.470 -19.550 1.00 49.78 80 ASP A C 1
ATOM 599 O O . ASP A 1 80 ? 58.176 27.300 -18.644 1.00 49.78 80 ASP A O 1
ATOM 603 N N . SER A 1 81 ? 56.972 25.837 -19.815 1.00 40.53 81 SER A N 1
ATOM 604 C CA . SER A 1 81 ? 55.870 25.771 -18.845 1.00 40.53 81 SER A CA 1
ATOM 605 C C . SER A 1 81 ? 55.004 24.538 -19.092 1.00 40.53 81 SER A C 1
ATOM 607 O O . SER A 1 81 ? 54.222 24.439 -20.033 1.00 40.53 81 SER A O 1
ATOM 609 N N . ILE A 1 82 ? 55.196 23.554 -18.216 1.00 55.62 82 ILE A N 1
ATOM 610 C CA . ILE A 1 82 ? 54.294 22.426 -18.009 1.00 55.62 82 ILE A CA 1
ATOM 611 C C . ILE A 1 82 ? 52.972 23.008 -17.496 1.00 55.62 82 ILE A C 1
ATOM 613 O O . ILE A 1 82 ? 52.892 23.385 -16.329 1.00 55.62 82 ILE A O 1
ATOM 617 N N . GLU A 1 83 ? 51.945 23.062 -18.342 1.00 40.81 83 GLU A N 1
ATOM 618 C CA . GLU A 1 83 ? 50.569 23.304 -17.907 1.00 40.81 83 GLU A CA 1
ATOM 619 C C . GLU A 1 83 ? 49.709 22.053 -18.129 1.00 40.81 83 GLU A C 1
ATOM 621 O O . GLU A 1 83 ? 49.454 21.599 -19.242 1.00 40.81 83 GLU A O 1
ATOM 626 N N . GLU A 1 84 ? 49.369 21.463 -16.985 1.00 43.34 84 GLU A N 1
ATOM 627 C CA . GLU A 1 84 ? 48.244 20.590 -16.659 1.00 43.34 84 GLU A CA 1
ATOM 628 C C . GLU A 1 84 ? 47.336 20.166 -17.833 1.00 43.34 84 GLU A C 1
ATOM 630 O O . GLU A 1 84 ? 46.401 20.859 -18.237 1.00 43.34 84 GLU A O 1
ATOM 635 N N . ILE A 1 85 ? 47.560 18.946 -18.333 1.00 42.81 85 ILE A N 1
ATOM 636 C CA . ILE A 1 85 ? 46.586 18.229 -19.158 1.00 42.81 85 ILE A CA 1
ATOM 637 C C . ILE A 1 85 ? 45.356 17.972 -18.279 1.00 42.81 85 ILE A C 1
ATOM 639 O O . ILE A 1 85 ? 45.323 17.032 -17.483 1.00 42.81 85 ILE A O 1
ATOM 643 N N . SER A 1 86 ? 44.338 18.821 -18.430 1.00 43.19 86 SER A N 1
ATOM 644 C CA . SER A 1 86 ? 42.974 18.529 -18.005 1.00 43.19 86 SER A CA 1
ATOM 645 C C . SER A 1 86 ? 42.556 17.222 -18.673 1.00 43.19 86 SER A C 1
ATOM 647 O O . SER A 1 86 ? 42.361 17.140 -19.887 1.00 43.19 86 SER A O 1
ATOM 649 N N . SER A 1 87 ? 42.498 16.165 -17.872 1.00 40.97 87 SER A N 1
ATOM 650 C CA . SER A 1 87 ? 41.997 14.865 -18.284 1.00 40.97 87 SER A CA 1
ATOM 651 C C . SER A 1 87 ? 40.522 15.010 -18.646 1.00 40.97 87 SER A C 1
ATOM 653 O O . SER A 1 87 ? 39.635 14.992 -17.795 1.00 40.97 87 SER A O 1
ATOM 655 N N . VAL A 1 88 ? 40.247 15.129 -19.945 1.00 48.62 88 VAL A N 1
ATOM 656 C CA . VAL A 1 88 ? 38.936 14.808 -20.504 1.00 48.62 88 VAL A CA 1
ATOM 657 C C . VAL A 1 88 ? 38.765 13.297 -20.363 1.00 48.62 88 VAL A C 1
ATOM 659 O O . VAL A 1 88 ? 39.009 12.522 -21.283 1.00 48.62 88 VAL A O 1
ATOM 662 N N . ASN A 1 89 ? 38.368 12.864 -19.167 1.00 49.00 89 ASN A N 1
ATOM 663 C CA . ASN A 1 89 ? 37.734 11.573 -18.985 1.00 49.00 89 ASN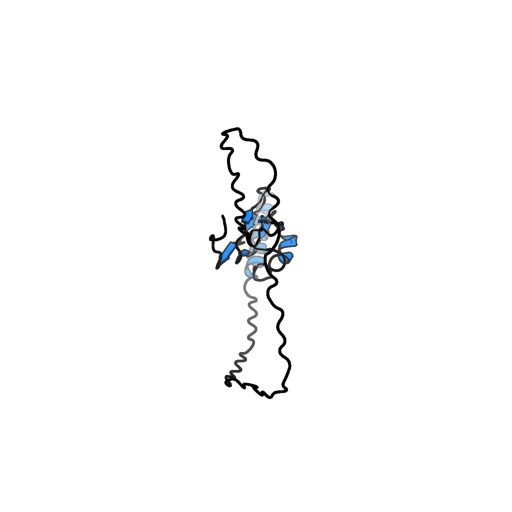 A CA 1
ATOM 664 C C . ASN A 1 89 ? 36.342 11.676 -19.613 1.00 49.00 89 ASN A C 1
ATOM 666 O O . ASN A 1 89 ? 35.348 11.908 -18.930 1.00 49.00 89 ASN A O 1
ATOM 670 N N . THR A 1 90 ? 36.246 11.447 -20.921 1.00 45.62 90 THR A N 1
ATOM 671 C CA . THR A 1 90 ? 35.021 10.909 -21.524 1.00 45.62 90 THR A CA 1
ATOM 672 C C . THR A 1 90 ? 34.888 9.443 -21.114 1.00 45.62 90 THR A C 1
ATOM 674 O O . THR A 1 90 ? 34.916 8.533 -21.938 1.00 45.62 90 THR A O 1
ATOM 677 N N . GLY A 1 91 ? 34.767 9.217 -19.804 1.00 41.34 91 GLY A N 1
ATOM 678 C CA . GLY A 1 91 ? 34.116 8.038 -19.272 1.00 41.34 91 GLY A CA 1
ATOM 679 C C . GLY A 1 91 ? 32.644 8.216 -19.583 1.00 41.34 91 GLY A C 1
ATOM 680 O O . GLY A 1 91 ? 31.919 8.882 -18.848 1.00 41.34 91 GLY A O 1
ATOM 681 N N . SER A 1 92 ? 32.214 7.698 -20.730 1.00 53.28 92 SER A N 1
ATOM 682 C CA . SER A 1 92 ? 30.797 7.507 -20.997 1.00 53.28 92 SER A CA 1
ATOM 683 C C . SER A 1 92 ? 30.334 6.332 -20.137 1.00 53.28 92 SER A C 1
ATOM 685 O O . SER A 1 92 ? 30.061 5.242 -20.631 1.00 53.28 92 SER A O 1
ATOM 687 N N . ASP A 1 93 ? 30.268 6.561 -18.825 1.00 51.47 93 ASP A N 1
ATOM 688 C CA . ASP A 1 93 ? 29.370 5.818 -17.961 1.00 51.47 93 ASP A CA 1
ATOM 689 C C . ASP A 1 93 ? 27.975 6.272 -18.369 1.00 51.47 93 ASP A C 1
ATOM 691 O O . ASP A 1 93 ? 27.382 7.195 -17.806 1.00 51.47 93 ASP A O 1
ATOM 695 N N . SER A 1 94 ? 27.456 5.653 -19.426 1.00 50.31 94 SER A N 1
ATOM 696 C CA . SER A 1 94 ? 26.025 5.630 -19.642 1.00 50.31 94 SER A CA 1
ATOM 697 C C . SER A 1 94 ? 25.443 4.915 -18.426 1.00 50.31 94 SER A C 1
ATOM 699 O O . SER A 1 94 ? 25.339 3.690 -18.396 1.00 50.31 94 SER A O 1
ATOM 701 N N . LYS A 1 95 ? 25.109 5.682 -17.378 1.00 54.31 95 LYS A N 1
ATOM 702 C CA . LYS A 1 95 ? 24.127 5.255 -16.389 1.00 54.31 95 LYS A CA 1
ATOM 703 C C . LYS A 1 95 ? 22.864 4.974 -17.188 1.00 54.31 95 LYS A C 1
ATOM 705 O O . LYS A 1 95 ? 22.120 5.884 -17.549 1.00 54.31 95 LYS A O 1
ATOM 710 N N . ILE A 1 96 ? 22.665 3.706 -17.523 1.00 55.28 96 ILE A N 1
ATOM 711 C CA . ILE A 1 96 ? 21.411 3.217 -18.065 1.00 55.28 96 ILE A CA 1
ATOM 712 C C . ILE A 1 96 ? 20.363 3.460 -16.972 1.00 55.28 96 ILE A C 1
ATOM 714 O O . ILE A 1 96 ? 20.282 2.719 -16.000 1.00 55.28 96 ILE A O 1
ATOM 718 N N . GLY A 1 97 ? 19.589 4.533 -17.142 1.00 55.12 97 GLY A N 1
ATOM 719 C CA . GLY A 1 97 ? 18.288 4.723 -16.510 1.00 55.12 97 GLY A CA 1
ATOM 720 C C . GLY A 1 97 ? 18.274 5.412 -15.148 1.00 55.12 97 GLY A C 1
ATOM 721 O O . GLY A 1 97 ? 17.831 4.810 -14.177 1.00 55.12 97 GLY A O 1
ATOM 722 N N . ASP A 1 98 ? 18.594 6.707 -15.086 1.00 56.66 98 ASP A N 1
ATOM 723 C CA . ASP A 1 98 ? 17.910 7.577 -14.114 1.00 56.66 98 ASP A CA 1
ATOM 724 C C . ASP A 1 98 ? 16.620 8.069 -14.787 1.00 56.66 98 ASP A C 1
ATOM 726 O O . ASP A 1 98 ? 16.515 9.193 -15.272 1.00 56.66 98 ASP A O 1
ATOM 730 N N . GLY A 1 99 ? 15.663 7.149 -14.956 1.00 63.97 99 GLY A N 1
ATOM 731 C CA . GLY A 1 99 ? 14.301 7.557 -15.285 1.00 63.97 99 GLY A CA 1
ATOM 732 C C . GLY A 1 99 ? 13.811 8.498 -14.188 1.00 63.97 99 GLY A C 1
ATOM 733 O O . GLY A 1 99 ? 14.137 8.283 -13.021 1.00 63.97 99 GLY A O 1
ATOM 734 N N . GLU A 1 100 ? 13.073 9.549 -14.551 1.00 78.38 100 GLU A N 1
ATOM 735 C CA . GLU A 1 100 ? 12.534 10.501 -13.576 1.00 78.38 100 GLU A CA 1
ATOM 736 C C . GLU A 1 100 ? 11.836 9.747 -12.436 1.00 78.38 100 GLU A C 1
ATOM 738 O O . GLU A 1 100 ? 10.849 9.045 -12.661 1.00 78.38 100 GLU A O 1
ATOM 743 N N . LYS A 1 101 ? 12.380 9.866 -11.219 1.00 87.06 101 LYS A N 1
ATOM 744 C CA . LYS A 1 101 ? 11.798 9.260 -10.020 1.00 87.06 101 LYS A CA 1
ATOM 745 C C . LYS A 1 101 ? 10.532 10.022 -9.676 1.00 87.06 101 LYS A C 1
ATOM 747 O O . LYS A 1 101 ? 10.576 11.227 -9.422 1.00 87.06 101 LYS A O 1
ATOM 752 N N . THR A 1 102 ? 9.412 9.321 -9.645 1.00 94.06 102 THR A N 1
ATOM 753 C CA . THR A 1 102 ? 8.107 9.918 -9.373 1.00 94.06 102 THR A CA 1
ATOM 754 C C . THR A 1 102 ? 7.613 9.558 -7.976 1.00 94.06 102 THR A C 1
ATOM 756 O O . THR A 1 102 ? 7.947 8.509 -7.419 1.00 94.06 102 THR A O 1
ATOM 759 N N . ILE A 1 103 ? 6.845 10.470 -7.372 1.00 96.12 103 ILE A N 1
ATOM 760 C CA . ILE A 1 103 ? 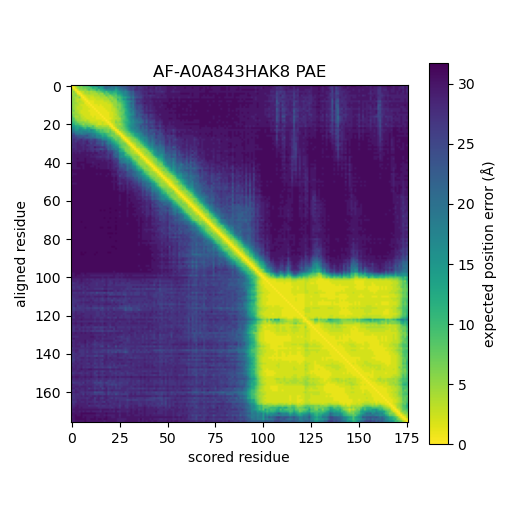6.199 10.257 -6.074 1.00 96.12 103 ILE A CA 1
ATOM 761 C C . ILE A 1 103 ? 4.708 10.037 -6.314 1.00 96.12 103 ILE A C 1
ATOM 763 O O . ILE A 1 103 ? 4.014 10.931 -6.798 1.00 96.12 103 ILE A O 1
ATOM 767 N N . HIS A 1 104 ? 4.211 8.868 -5.920 1.00 96.94 104 HIS A N 1
ATOM 768 C CA . HIS A 1 104 ? 2.807 8.482 -6.022 1.00 96.94 104 HIS A CA 1
ATOM 769 C C . HIS A 1 104 ? 2.157 8.569 -4.647 1.00 96.94 104 HIS A C 1
ATOM 771 O O . HIS A 1 104 ? 2.451 7.755 -3.770 1.00 96.94 104 HIS A O 1
ATOM 777 N N . THR A 1 105 ? 1.274 9.548 -4.441 1.00 97.75 105 THR A N 1
ATOM 778 C CA . THR A 1 105 ? 0.495 9.625 -3.198 1.00 97.75 105 THR A CA 1
ATOM 779 C C . THR A 1 105 ? -0.718 8.709 -3.288 1.00 97.75 105 THR A C 1
ATOM 781 O O . THR A 1 105 ? -1.645 8.946 -4.069 1.00 97.75 105 THR A O 1
ATOM 784 N N . ILE A 1 106 ? -0.713 7.674 -2.456 1.00 98.19 106 ILE A N 1
ATOM 785 C CA . ILE A 1 106 ? -1.760 6.662 -2.399 1.00 98.19 106 ILE A CA 1
ATOM 786 C C . ILE A 1 106 ? -2.556 6.862 -1.112 1.00 98.19 106 ILE A C 1
ATOM 788 O O . ILE A 1 106 ? -1.987 7.013 -0.032 1.00 98.19 106 ILE A O 1
ATOM 792 N N . THR A 1 107 ? -3.874 6.860 -1.240 1.00 98.38 107 THR A N 1
ATOM 793 C CA . THR A 1 107 ? -4.865 6.888 -0.167 1.00 98.38 107 THR A CA 1
ATOM 794 C C . THR A 1 107 ? -5.766 5.664 -0.284 1.00 98.38 107 THR A C 1
ATOM 796 O O . THR A 1 107 ? -5.745 4.951 -1.287 1.00 98.38 107 THR A O 1
ATOM 799 N N . GLU A 1 108 ? -6.590 5.413 0.731 1.00 98.00 108 GLU A N 1
ATOM 800 C CA . GLU A 1 108 ? -7.580 4.328 0.685 1.00 98.00 108 GLU A CA 1
ATOM 801 C C . GLU A 1 108 ? -8.510 4.442 -0.538 1.00 98.00 108 GLU A C 1
ATOM 803 O O . GLU A 1 108 ? -8.810 3.437 -1.182 1.00 98.00 108 GLU A O 1
ATOM 808 N N . ASP A 1 109 ? -8.906 5.669 -0.895 1.00 98.19 109 ASP A N 1
ATOM 809 C CA . ASP A 1 109 ? -9.851 5.946 -1.983 1.00 98.19 109 ASP A CA 1
ATOM 810 C C . ASP A 1 109 ? -9.257 5.693 -3.374 1.00 98.19 109 ASP A C 1
ATOM 812 O O . ASP A 1 109 ? -9.977 5.308 -4.293 1.00 98.19 109 ASP A O 1
ATOM 816 N N . ASN A 1 110 ? -7.950 5.921 -3.546 1.00 97.88 110 ASN A N 1
ATOM 817 C CA . ASN A 1 110 ? -7.276 5.768 -4.837 1.00 97.88 110 ASN A CA 1
ATOM 818 C C . ASN A 1 110 ? -6.425 4.492 -4.936 1.00 97.88 110 ASN A C 1
ATOM 820 O O . ASN A 1 110 ? -5.775 4.273 -5.957 1.00 97.88 110 ASN A O 1
ATOM 824 N N . TYR A 1 111 ? -6.436 3.647 -3.903 1.00 98.12 111 TYR A N 1
ATOM 825 C CA . TYR A 1 111 ? -5.629 2.432 -3.818 1.00 98.12 111 TYR A CA 1
ATOM 826 C C . TYR A 1 111 ? -5.768 1.543 -5.064 1.00 98.12 111 TYR A C 1
ATOM 828 O O . TYR A 1 111 ? -4.763 1.098 -5.620 1.00 98.12 111 TYR A O 1
ATOM 836 N N . SER A 1 112 ? -6.999 1.349 -5.554 1.00 97.19 112 SER A N 1
ATOM 837 C CA . SER A 1 112 ? -7.296 0.497 -6.717 1.00 97.19 112 SER A CA 1
ATOM 838 C C . SER A 1 112 ? -6.733 1.021 -8.040 1.00 97.19 112 SER A C 1
ATOM 840 O O . SER A 1 112 ? -6.763 0.314 -9.042 1.00 97.19 112 SER A O 1
ATOM 842 N N . SER A 1 113 ? -6.255 2.267 -8.071 1.00 96.88 113 SER A N 1
ATOM 843 C CA . SER A 1 113 ? -5.557 2.816 -9.232 1.00 96.88 113 SER A CA 1
ATOM 844 C C . SER A 1 113 ? -4.123 2.308 -9.329 1.00 96.88 113 SER A C 1
ATOM 846 O O . SER A 1 113 ? -3.565 2.336 -10.412 1.00 96.88 113 SER A O 1
ATOM 848 N N . TYR A 1 114 ? -3.521 1.854 -8.228 1.00 97.69 114 TYR A N 1
ATOM 849 C CA . TYR A 1 114 ? -2.111 1.449 -8.172 1.00 97.69 114 TYR A CA 1
ATOM 850 C C . TYR A 1 114 ? -1.931 -0.031 -7.851 1.00 97.69 114 TYR A C 1
ATOM 852 O O . TYR A 1 114 ? -0.912 -0.613 -8.219 1.00 97.69 114 TYR A O 1
ATOM 860 N N . PHE A 1 115 ? -2.911 -0.629 -7.174 1.00 97.38 115 PHE A N 1
ATOM 861 C CA . PHE A 1 115 ? -2.906 -2.026 -6.774 1.00 97.38 115 PHE A CA 1
ATOM 862 C C . PHE A 1 115 ? -4.160 -2.733 -7.280 1.00 97.38 115 PHE A C 1
ATOM 864 O O . PHE A 1 115 ? -5.264 -2.191 -7.197 1.00 97.38 115 PHE A O 1
ATOM 871 N N . ASP A 1 116 ? -3.992 -3.949 -7.790 1.00 96.25 116 ASP A N 1
ATOM 872 C CA . ASP A 1 116 ? -5.113 -4.801 -8.180 1.00 96.25 116 ASP A CA 1
ATOM 873 C C . ASP A 1 116 ? -5.846 -5.395 -6.955 1.00 96.25 116 ASP A C 1
ATOM 875 O O . ASP A 1 116 ? -5.510 -5.138 -5.794 1.00 96.25 116 ASP A O 1
ATOM 879 N N . SER A 1 117 ? -6.886 -6.198 -7.199 1.00 96.62 117 SER A N 1
ATOM 880 C CA . SER A 1 117 ? -7.656 -6.869 -6.139 1.00 96.62 117 SER A CA 1
ATOM 881 C C . SER A 1 117 ? -6.825 -7.842 -5.302 1.00 96.62 117 SER A C 1
ATOM 883 O O . SER A 1 117 ? -7.140 -8.079 -4.136 1.00 96.62 117 SER A O 1
ATOM 885 N N . ASP A 1 118 ? -5.757 -8.381 -5.883 1.00 96.62 118 ASP A N 1
ATOM 886 C CA . ASP A 1 118 ? -4.797 -9.255 -5.228 1.00 96.62 118 ASP A CA 1
ATOM 887 C C . ASP A 1 118 ? -3.635 -8.467 -4.621 1.00 96.62 118 ASP A C 1
ATOM 889 O O . ASP A 1 118 ? -2.662 -9.071 -4.175 1.00 96.62 118 ASP A O 1
ATOM 893 N N . GLY A 1 119 ? -3.728 -7.140 -4.548 1.00 96.88 119 GLY A N 1
ATOM 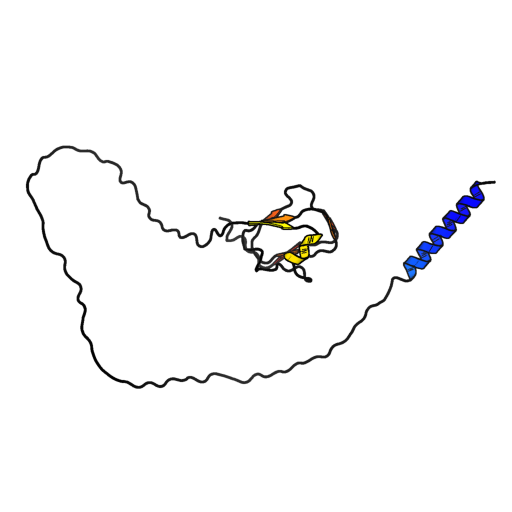894 C CA . GLY A 1 119 ? -2.733 -6.270 -3.944 1.00 96.88 119 GLY A CA 1
ATOM 895 C C . GLY A 1 119 ? -1.420 -6.156 -4.711 1.00 96.88 119 GLY A C 1
ATOM 896 O O . GLY A 1 119 ? -0.465 -5.628 -4.143 1.00 96.88 119 GLY A O 1
ATOM 897 N N . ASN A 1 120 ? -1.332 -6.645 -5.950 1.00 96.12 120 ASN A N 1
ATOM 898 C CA . ASN A 1 120 ? -0.140 -6.484 -6.780 1.00 96.12 120 ASN A CA 1
ATOM 899 C C . ASN A 1 120 ? -0.097 -5.092 -7.390 1.00 96.12 120 ASN A C 1
ATOM 901 O O . ASN A 1 120 ? -1.125 -4.541 -7.781 1.00 96.12 120 ASN A O 1
ATOM 905 N N . LEU A 1 121 ? 1.112 -4.543 -7.503 1.00 95.00 121 LEU A N 1
ATOM 906 C CA . LEU A 1 121 ? 1.340 -3.305 -8.235 1.00 95.00 121 LEU A CA 1
ATOM 907 C C . LEU A 1 121 ? 0.898 -3.427 -9.692 1.00 95.00 121 LEU A C 1
ATOM 909 O O . LEU A 1 121 ? 1.247 -4.367 -10.408 1.00 95.00 121 LEU A O 1
ATOM 913 N N . ILE A 1 122 ? 0.195 -2.402 -10.153 1.00 92.94 122 ILE A N 1
ATOM 914 C CA . ILE A 1 122 ? -0.102 -2.199 -11.563 1.00 92.94 122 ILE A CA 1
ATOM 915 C C . ILE A 1 122 ? 1.130 -1.531 -12.191 1.00 92.94 122 ILE A C 1
ATOM 917 O O . ILE A 1 122 ? 1.288 -0.308 -12.184 1.00 92.94 122 ILE A O 1
ATOM 921 N N . ASN A 1 123 ? 2.029 -2.359 -12.728 1.00 76.00 123 ASN A N 1
ATOM 922 C CA . ASN A 1 123 ? 3.373 -1.971 -13.190 1.00 76.00 123 ASN A CA 1
ATOM 923 C C . ASN A 1 123 ? 3.416 -0.896 -14.295 1.00 76.00 123 ASN A C 1
ATOM 925 O O . ASN A 1 123 ? 4.478 -0.343 -14.569 1.00 76.00 123 ASN A O 1
ATOM 929 N N . SER A 1 124 ? 2.298 -0.584 -14.957 1.00 83.44 124 SER A N 1
ATOM 930 C CA . SER A 1 124 ? 2.251 0.507 -15.940 1.00 83.44 124 SER A CA 1
ATOM 931 C C . SER A 1 124 ? 2.288 1.902 -15.305 1.00 83.44 124 SER A C 1
ATOM 933 O O . SER A 1 124 ? 2.523 2.875 -16.017 1.00 83.44 124 SER A O 1
ATOM 935 N N . LEU A 1 125 ? 2.025 2.011 -13.999 1.00 86.06 125 LEU A N 1
ATOM 936 C CA . LEU A 1 125 ? 1.862 3.291 -13.302 1.00 86.06 125 LEU A CA 1
ATOM 937 C C . LEU A 1 125 ? 3.008 3.605 -12.344 1.00 86.06 125 LEU A C 1
ATOM 939 O O . LEU A 1 125 ? 3.399 4.763 -12.237 1.00 86.06 125 LEU A O 1
ATOM 943 N N . VAL A 1 126 ? 3.555 2.583 -11.687 1.00 91.81 126 VAL A N 1
ATOM 944 C CA . VAL A 1 126 ? 4.680 2.712 -10.754 1.00 91.81 126 VAL A CA 1
ATOM 945 C C . VAL A 1 126 ? 5.883 1.987 -11.337 1.00 91.81 126 VAL A C 1
ATOM 947 O O . VAL A 1 126 ? 5.789 0.820 -11.718 1.00 91.81 126 VAL A O 1
ATOM 950 N N . LYS A 1 127 ? 7.014 2.684 -11.412 1.00 90.81 127 LYS A N 1
ATOM 951 C CA . LYS A 1 127 ? 8.271 2.177 -11.961 1.00 90.81 127 LYS A CA 1
ATOM 952 C C . LYS A 1 127 ? 9.271 1.888 -10.847 1.00 90.81 127 LYS A C 1
ATOM 954 O O . LYS A 1 127 ? 9.118 2.307 -9.701 1.00 90.81 127 LYS A O 1
ATOM 959 N N . ALA A 1 128 ? 10.320 1.149 -11.196 1.00 89.94 128 ALA A N 1
ATOM 960 C CA . ALA A 1 128 ? 11.445 0.948 -10.297 1.00 89.94 128 ALA A CA 1
ATOM 961 C C . ALA A 1 128 ? 12.043 2.302 -9.869 1.00 89.94 128 ALA A C 1
ATOM 963 O O . ALA A 1 128 ? 12.140 3.226 -10.673 1.00 89.94 128 ALA A O 1
ATOM 964 N N . ASN A 1 129 ? 12.470 2.385 -8.612 1.00 89.62 129 ASN A N 1
ATOM 965 C CA . ASN A 1 129 ? 13.034 3.545 -7.921 1.00 89.62 129 ASN A CA 1
ATOM 966 C C . ASN A 1 129 ? 12.063 4.708 -7.655 1.00 89.62 129 ASN A C 1
ATOM 968 O O . ASN A 1 129 ? 12.486 5.721 -7.092 1.00 89.62 129 ASN A O 1
ATOM 972 N N . ASP A 1 130 ? 10.777 4.558 -7.983 1.00 93.19 130 ASP A N 1
ATOM 973 C CA . ASP A 1 130 ? 9.739 5.497 -7.559 1.00 93.19 130 ASP A CA 1
ATOM 974 C C . ASP A 1 130 ? 9.556 5.494 -6.034 1.00 93.19 130 ASP A C 1
ATOM 976 O O . ASP A 1 130 ? 10.056 4.635 -5.297 1.00 93.19 130 ASP A O 1
ATOM 980 N N . THR A 1 131 ? 8.801 6.476 -5.549 1.00 95.44 131 THR A N 1
ATOM 981 C CA . THR A 1 131 ? 8.355 6.543 -4.159 1.00 95.44 131 THR A CA 1
ATOM 982 C C . THR A 1 131 ? 6.841 6.408 -4.076 1.00 95.44 131 THR A C 1
ATOM 984 O O . THR A 1 131 ? 6.104 7.214 -4.634 1.00 95.44 131 THR A O 1
ATOM 987 N N . ILE A 1 132 ? 6.366 5.431 -3.312 1.00 97.31 132 ILE A N 1
ATOM 988 C CA . ILE A 1 132 ? 4.976 5.343 -2.871 1.00 97.31 132 ILE A CA 1
ATOM 989 C C . ILE A 1 132 ? 4.852 6.094 -1.546 1.00 97.31 132 ILE A C 1
ATOM 991 O O . ILE A 1 132 ? 5.436 5.699 -0.538 1.00 97.31 132 ILE A O 1
ATOM 995 N N . ASN A 1 133 ? 4.078 7.174 -1.540 1.00 98.19 133 ASN A N 1
ATOM 996 C CA . ASN A 1 133 ? 3.738 7.934 -0.345 1.00 98.19 133 ASN A CA 1
ATOM 997 C C . ASN A 1 133 ? 2.329 7.549 0.124 1.00 98.19 133 ASN A C 1
ATOM 999 O O . ASN A 1 133 ? 1.334 7.950 -0.475 1.00 98.19 133 ASN A O 1
ATOM 1003 N N . LEU A 1 134 ? 2.239 6.756 1.186 1.00 98.56 134 LEU A N 1
ATOM 1004 C CA . LEU A 1 134 ? 0.969 6.351 1.781 1.00 98.56 134 LEU A CA 1
ATOM 1005 C C . LEU A 1 134 ? 0.408 7.488 2.642 1.00 98.56 134 LEU A C 1
ATOM 1007 O O . LEU A 1 134 ? 1.133 8.081 3.440 1.00 98.56 134 LEU A O 1
ATOM 1011 N N . SER A 1 135 ? -0.890 7.764 2.514 1.00 98.38 135 SER A N 1
ATOM 1012 C CA . SER A 1 135 ? -1.591 8.778 3.306 1.00 98.38 135 SER A CA 1
ATOM 1013 C C . SER A 1 135 ? -2.986 8.299 3.717 1.00 98.38 135 SER A C 1
ATOM 1015 O O . SER A 1 135 ? -3.744 7.748 2.917 1.00 98.38 135 SER A O 1
ATOM 1017 N N . GLY A 1 136 ? -3.339 8.508 4.987 1.00 98.38 136 GLY A N 1
ATOM 1018 C CA . GLY A 1 136 ? -4.653 8.162 5.535 1.00 98.38 136 GLY A CA 1
ATOM 1019 C C . GLY A 1 136 ? -4.782 6.736 6.089 1.00 98.38 136 GLY A C 1
ATOM 1020 O O . GLY A 1 136 ? -3.810 6.101 6.490 1.00 98.38 136 GLY A O 1
ATOM 1021 N N . ASN A 1 137 ? -6.019 6.242 6.196 1.00 98.31 137 ASN A N 1
ATOM 1022 C CA . ASN A 1 137 ? -6.334 4.989 6.891 1.00 98.31 137 ASN A CA 1
ATOM 1023 C C . ASN A 1 137 ? -6.630 3.859 5.906 1.00 98.31 137 ASN A C 1
ATOM 1025 O O . ASN A 1 137 ? -7.696 3.855 5.300 1.00 98.31 137 ASN A O 1
ATOM 1029 N N . PHE A 1 138 ? -5.747 2.866 5.843 1.00 98.56 138 PHE A N 1
ATOM 1030 C CA . PHE A 1 138 ? -5.931 1.678 5.019 1.00 98.56 138 PHE A CA 1
ATOM 1031 C C . PHE A 1 138 ? -6.462 0.509 5.838 1.00 98.56 138 PHE A C 1
ATOM 1033 O O . PHE A 1 138 ? -5.842 0.123 6.837 1.00 98.56 138 PHE A O 1
ATOM 1040 N N . SER A 1 139 ? -7.561 -0.108 5.400 1.00 98.19 139 SER A N 1
ATOM 1041 C CA . SER A 1 139 ? -8.157 -1.261 6.085 1.00 98.19 139 SER A CA 1
ATOM 1042 C C . SER A 1 139 ? -8.275 -2.466 5.162 1.00 98.19 139 SER A C 1
ATOM 1044 O O . SER A 1 139 ? -8.933 -2.397 4.128 1.00 98.19 139 SER A O 1
ATOM 1046 N N . ASN A 1 140 ? -7.717 -3.605 5.580 1.00 98.19 140 ASN A N 1
ATOM 1047 C CA . ASN A 1 140 ? -7.749 -4.854 4.810 1.00 98.19 140 ASN A CA 1
ATOM 1048 C C . ASN A 1 140 ? -7.163 -4.698 3.390 1.00 98.19 140 ASN A C 1
ATOM 1050 O O . ASN A 1 140 ? -7.686 -5.274 2.436 1.00 98.19 140 ASN A O 1
ATOM 1054 N N . LYS A 1 141 ? -6.100 -3.896 3.240 1.00 98.19 141 LYS A N 1
ATOM 1055 C CA . LYS A 1 141 ? -5.394 -3.688 1.965 1.00 98.19 141 LYS A CA 1
ATOM 1056 C C . LYS A 1 141 ? -4.091 -4.461 1.933 1.00 98.19 141 LYS A C 1
ATOM 1058 O O . LYS A 1 141 ? -3.314 -4.415 2.878 1.00 98.19 141 LYS A O 1
ATOM 1063 N N . LYS A 1 142 ? -3.817 -5.148 0.833 1.00 98.19 142 LYS A N 1
ATOM 1064 C CA . LYS A 1 142 ? -2.595 -5.938 0.681 1.00 98.19 142 LYS A CA 1
ATOM 1065 C C . LYS A 1 142 ? -1.625 -5.192 -0.232 1.00 98.19 142 LYS A C 1
ATOM 1067 O O . LYS A 1 142 ? -2.006 -4.819 -1.326 1.00 98.19 142 LYS A O 1
ATOM 1072 N N . PHE A 1 143 ? -0.388 -4.960 0.178 1.00 97.94 143 PHE A N 1
ATOM 1073 C CA . PHE A 1 143 ? 0.597 -4.284 -0.674 1.00 97.94 143 PHE A CA 1
ATOM 1074 C C . PHE A 1 143 ? 1.651 -5.298 -1.099 1.00 97.94 143 PHE A C 1
ATOM 1076 O O . PHE A 1 143 ? 2.399 -5.781 -0.256 1.00 97.94 143 PHE A O 1
ATOM 1083 N N . VAL A 1 144 ? 1.697 -5.663 -2.377 1.00 96.81 144 VAL A N 1
ATOM 1084 C CA . VAL A 1 144 ? 2.581 -6.710 -2.904 1.00 96.81 144 VAL A CA 1
ATOM 1085 C C . VAL A 1 144 ? 3.566 -6.062 -3.879 1.00 96.81 144 VAL A C 1
ATOM 1087 O O . VAL A 1 144 ? 3.194 -5.632 -4.969 1.00 96.81 144 VAL A O 1
ATOM 1090 N N . ILE A 1 145 ? 4.829 -5.960 -3.456 1.00 95.56 145 ILE A N 1
ATOM 1091 C CA . ILE A 1 145 ? 5.892 -5.190 -4.117 1.00 95.56 145 ILE A CA 1
ATOM 1092 C C . ILE A 1 145 ? 6.938 -6.135 -4.727 1.00 95.56 145 ILE A C 1
ATOM 1094 O O . ILE A 1 145 ? 7.580 -6.895 -3.998 1.00 95.56 145 ILE A O 1
ATOM 1098 N N . ASN A 1 146 ? 7.124 -6.064 -6.050 1.00 93.06 146 ASN A N 1
ATOM 1099 C CA . ASN A 1 146 ? 8.097 -6.854 -6.836 1.00 93.06 146 ASN A CA 1
ATOM 1100 C C . ASN A 1 146 ? 9.184 -6.050 -7.539 1.00 93.06 146 ASN A C 1
ATOM 1102 O O . ASN A 1 146 ? 10.022 -6.625 -8.231 1.00 93.06 146 ASN A O 1
ATOM 1106 N N . ILE A 1 147 ? 9.159 -4.734 -7.407 1.00 91.00 147 ILE A N 1
ATOM 1107 C CA . ILE A 1 147 ? 10.140 -3.842 -8.017 1.00 91.00 147 ILE A CA 1
ATOM 1108 C C . ILE A 1 147 ? 10.836 -3.050 -6.910 1.00 91.00 147 ILE A C 1
ATOM 1110 O O . ILE A 1 147 ? 10.217 -2.781 -5.876 1.00 91.00 147 ILE A O 1
ATOM 1114 N N . PRO A 1 148 ? 12.119 -2.687 -7.076 1.00 90.62 148 PRO A N 1
ATOM 1115 C CA . PRO A 1 148 ? 12.802 -1.849 -6.099 1.00 90.62 148 PRO A CA 1
ATOM 1116 C C . PRO A 1 148 ? 12.130 -0.478 -6.093 1.00 90.62 148 PRO A C 1
ATOM 1118 O O . PRO A 1 148 ? 12.013 0.141 -7.141 1.00 90.62 148 PRO A O 1
ATOM 1121 N N . LEU A 1 149 ? 11.647 -0.020 -4.940 1.00 92.19 149 LEU A N 1
ATOM 1122 C CA . LEU A 1 149 ? 11.031 1.297 -4.762 1.00 92.19 149 LEU A CA 1
ATOM 1123 C C . LEU A 1 149 ? 11.116 1.727 -3.297 1.00 92.19 149 LEU A C 1
ATOM 1125 O O . LEU A 1 149 ? 11.442 0.925 -2.418 1.00 92.19 149 LEU A O 1
ATOM 1129 N N . THR A 1 150 ? 10.794 2.987 -3.026 1.00 93.50 150 THR A N 1
ATOM 1130 C CA . THR A 1 150 ? 10.682 3.509 -1.658 1.00 93.50 150 THR A CA 1
ATOM 1131 C C . THR A 1 150 ? 9.218 3.559 -1.235 1.00 93.50 150 THR A C 1
ATOM 1133 O O . THR A 1 150 ? 8.380 4.042 -1.987 1.00 93.50 150 THR A O 1
ATOM 1136 N N . ILE A 1 151 ? 8.897 3.108 -0.020 1.00 96.00 151 ILE A N 1
ATOM 1137 C CA . ILE A 1 151 ? 7.583 3.340 0.601 1.00 96.00 151 ILE A CA 1
ATOM 1138 C C . ILE A 1 151 ? 7.766 4.293 1.777 1.00 96.00 151 ILE A C 1
ATOM 1140 O O . ILE A 1 151 ? 8.652 4.095 2.606 1.00 96.00 151 ILE A O 1
ATOM 1144 N N . THR A 1 152 ? 6.933 5.326 1.850 1.00 97.19 152 THR A N 1
ATOM 1145 C CA . THR A 1 152 ? 6.985 6.354 2.892 1.00 97.19 152 THR A CA 1
ATOM 1146 C C . THR A 1 152 ? 5.585 6.828 3.290 1.00 97.19 152 THR A C 1
ATOM 1148 O O . THR A 1 152 ? 4.586 6.413 2.708 1.00 97.19 152 THR A O 1
ATOM 1151 N N . SER A 1 153 ? 5.522 7.695 4.298 1.00 97.38 153 SER A N 1
ATOM 1152 C CA . SER A 1 153 ? 4.331 8.438 4.720 1.00 97.38 153 SER A CA 1
ATOM 1153 C C . SER A 1 153 ? 4.782 9.829 5.162 1.00 97.38 153 SER A C 1
ATOM 1155 O O . SER A 1 153 ? 5.017 10.064 6.349 1.00 97.38 153 SER A O 1
ATOM 1157 N N . THR A 1 154 ? 4.927 10.759 4.218 1.00 95.25 154 THR A N 1
ATOM 1158 C CA . THR A 1 154 ? 5.541 12.078 4.458 1.00 95.25 154 THR A CA 1
ATOM 1159 C C . THR A 1 154 ? 4.818 12.889 5.539 1.00 95.25 154 THR A C 1
ATOM 1161 O O . THR A 1 154 ? 5.453 13.607 6.307 1.00 95.25 154 THR A O 1
ATOM 1164 N N . GLU A 1 155 ? 3.498 12.742 5.650 1.00 95.50 155 GLU A N 1
ATOM 1165 C CA . GLU A 1 155 ? 2.673 13.442 6.645 1.00 95.50 155 GLU A CA 1
ATOM 1166 C C . GLU A 1 155 ? 2.549 12.691 7.981 1.00 95.50 155 GLU A C 1
ATOM 1168 O O . GLU A 1 155 ? 1.877 13.164 8.896 1.00 95.50 155 GLU A O 1
ATOM 1173 N N . ASN A 1 156 ? 3.184 11.520 8.116 1.00 97.06 156 ASN A N 1
ATOM 1174 C CA . ASN A 1 156 ? 3.080 10.638 9.287 1.00 97.06 156 ASN A CA 1
ATOM 1175 C C . ASN A 1 156 ? 1.629 10.294 9.689 1.00 97.06 156 ASN A C 1
ATOM 1177 O O . ASN A 1 156 ? 1.333 10.102 10.869 1.00 97.06 156 ASN A O 1
ATOM 1181 N N . ASN A 1 157 ? 0.715 10.226 8.718 1.00 97.12 157 ASN A N 1
ATOM 1182 C CA . ASN A 1 157 ? -0.709 9.958 8.933 1.00 97.12 157 ASN A CA 1
ATOM 1183 C C . ASN A 1 157 ? -1.183 8.624 8.333 1.00 97.12 157 ASN A C 1
ATOM 1185 O O . ASN A 1 157 ? -2.367 8.303 8.457 1.00 97.12 157 ASN A O 1
ATOM 1189 N N . ALA A 1 158 ? -0.293 7.845 7.706 1.00 98.19 158 ALA A N 1
ATOM 1190 C CA . ALA A 1 158 ? -0.624 6.515 7.217 1.00 98.19 158 ALA A CA 1
ATOM 1191 C C . ALA A 1 158 ? -0.876 5.546 8.382 1.00 98.19 158 ALA A C 1
ATOM 1193 O O . ALA A 1 158 ? -0.003 5.299 9.215 1.00 98.19 158 ALA A O 1
ATOM 1194 N N . ILE A 1 159 ? -2.071 4.961 8.425 1.00 98.31 159 ILE A N 1
ATOM 1195 C CA . ILE A 1 159 ? -2.465 3.947 9.405 1.00 98.31 159 ILE A CA 1
ATOM 1196 C C . ILE A 1 159 ? -2.858 2.680 8.649 1.00 98.31 159 ILE A C 1
ATOM 1198 O O . ILE A 1 159 ? -3.807 2.687 7.871 1.00 98.31 159 ILE A O 1
ATOM 1202 N N . LEU A 1 160 ? -2.156 1.578 8.916 1.00 98.31 160 LEU A N 1
ATOM 1203 C CA . LEU A 1 160 ? -2.385 0.277 8.284 1.00 98.31 160 LEU A CA 1
ATOM 1204 C C . LEU A 1 160 ? -3.092 -0.669 9.266 1.00 98.31 160 LEU A C 1
ATOM 1206 O O . LEU A 1 160 ? -2.496 -1.115 10.246 1.00 98.31 160 LEU A O 1
ATOM 1210 N N . LYS A 1 161 ? -4.368 -0.986 9.024 1.00 98.44 161 LYS A N 1
ATOM 1211 C CA . LYS A 1 161 ? -5.168 -1.910 9.847 1.00 98.44 161 LYS A CA 1
ATOM 1212 C C . LYS A 1 161 ? -5.441 -3.197 9.084 1.00 98.44 161 LYS A C 1
ATOM 1214 O O . LYS A 1 161 ? -6.196 -3.188 8.118 1.00 98.44 161 LYS A O 1
ATOM 1219 N N . ASN A 1 162 ? -4.855 -4.302 9.548 1.00 98.12 162 ASN A N 1
ATOM 1220 C CA . ASN A 1 162 ? -4.914 -5.587 8.840 1.00 98.12 162 ASN A CA 1
ATOM 1221 C C . ASN A 1 162 ? -4.474 -5.455 7.368 1.00 98.12 162 ASN A C 1
ATOM 1223 O O . ASN A 1 162 ? -5.068 -6.045 6.470 1.00 98.12 162 ASN A O 1
ATOM 1227 N N . SER A 1 163 ? -3.461 -4.619 7.130 1.00 98.31 163 SER A N 1
ATOM 1228 C CA . SER A 1 163 ? -3.018 -4.256 5.789 1.00 98.31 163 SER A CA 1
ATOM 1229 C C . SER A 1 163 ? -1.537 -4.605 5.613 1.00 98.31 163 SER A C 1
ATOM 1231 O O . SER A 1 163 ? -0.680 -3.754 5.867 1.00 98.31 163 SER A O 1
ATOM 1233 N N . PRO A 1 164 ? -1.207 -5.874 5.306 1.00 97.31 164 PRO A N 1
ATOM 1234 C CA . PRO A 1 164 ? 0.174 -6.337 5.234 1.00 97.31 164 PRO A CA 1
ATOM 1235 C C . PRO A 1 164 ? 0.900 -5.807 3.991 1.00 97.31 164 PRO A C 1
ATOM 1237 O O . PRO A 1 164 ? 0.299 -5.633 2.928 1.00 97.31 164 PRO A O 1
ATOM 1240 N N . ILE A 1 165 ? 2.215 -5.620 4.126 1.00 97.50 165 ILE A N 1
ATOM 1241 C CA . ILE A 1 165 ? 3.132 -5.292 3.029 1.00 97.50 165 ILE A CA 1
ATOM 1242 C C . ILE A 1 165 ? 4.055 -6.492 2.796 1.00 97.50 165 ILE A C 1
ATOM 1244 O O . ILE A 1 165 ? 4.726 -6.952 3.720 1.00 97.50 165 ILE A O 1
ATOM 1248 N N . TYR A 1 166 ? 4.084 -6.989 1.564 1.00 95.94 166 TYR A N 1
ATOM 1249 C CA . TYR A 1 166 ? 4.906 -8.101 1.105 1.00 95.94 166 TYR A CA 1
ATOM 1250 C C . TYR A 1 166 ? 5.924 -7.612 0.077 1.00 95.94 166 TYR A C 1
ATOM 1252 O O . TYR A 1 166 ? 5.568 -6.922 -0.876 1.00 95.94 166 TYR A O 1
ATOM 1260 N N . TYR A 1 167 ? 7.174 -8.036 0.242 1.00 91.94 167 TYR A N 1
ATOM 1261 C CA . TYR A 1 167 ? 8.251 -7.822 -0.721 1.00 91.94 167 TYR A CA 1
ATOM 1262 C C . TYR A 1 167 ? 8.685 -9.176 -1.281 1.00 91.94 167 TYR A C 1
ATOM 1264 O O . TYR A 1 167 ? 8.970 -10.093 -0.509 1.00 91.94 167 TYR A O 1
ATOM 1272 N N . TYR A 1 168 ? 8.735 -9.315 -2.605 1.00 87.81 168 TYR A N 1
ATOM 1273 C CA . TYR A 1 168 ? 9.155 -10.547 -3.275 1.00 87.81 168 TYR A CA 1
ATOM 1274 C C . TYR A 1 168 ? 10.067 -10.234 -4.457 1.00 87.81 168 TYR A C 1
ATOM 1276 O O . TYR A 1 168 ? 9.788 -9.329 -5.232 1.00 87.81 168 TYR A O 1
ATOM 1284 N N . ASN A 1 169 ? 11.165 -10.984 -4.595 1.00 82.00 169 ASN A N 1
ATOM 1285 C CA . ASN A 1 169 ? 12.131 -10.837 -5.694 1.00 82.00 169 ASN A CA 1
ATOM 1286 C C . ASN A 1 169 ? 12.702 -9.415 -5.871 1.00 82.00 169 ASN A C 1
ATOM 1288 O O . ASN A 1 169 ? 13.095 -9.036 -6.971 1.00 82.00 169 ASN A O 1
ATOM 1292 N N . VAL A 1 170 ? 12.768 -8.630 -4.793 1.00 79.38 170 VAL A N 1
ATOM 1293 C CA . VAL A 1 170 ? 13.311 -7.268 -4.819 1.00 79.38 170 VAL A CA 1
ATOM 1294 C C . VAL A 1 170 ? 14.787 -7.313 -4.417 1.00 79.38 170 VAL A C 1
ATOM 1296 O O . VAL A 1 170 ? 15.102 -7.647 -3.276 1.00 79.38 170 VAL A O 1
ATOM 1299 N N . SER A 1 171 ? 15.699 -7.016 -5.346 1.00 73.75 171 SER A N 1
ATOM 1300 C CA . SER A 1 171 ? 17.144 -6.957 -5.082 1.00 73.75 171 SER A CA 1
ATOM 1301 C C . SER A 1 171 ? 17.610 -5.520 -4.833 1.00 73.75 171 SER A C 1
ATOM 1303 O O . SER A 1 171 ? 17.270 -4.622 -5.602 1.00 73.75 171 SER A O 1
ATOM 1305 N N . ASN A 1 172 ? 18.460 -5.312 -3.824 1.00 64.94 172 ASN A N 1
ATOM 1306 C CA . ASN A 1 172 ? 19.033 -3.997 -3.491 1.00 64.94 172 ASN A CA 1
ATOM 1307 C C . ASN A 1 172 ? 20.223 -3.584 -4.381 1.00 64.94 172 ASN A C 1
ATOM 1309 O O . ASN A 1 172 ? 20.803 -2.525 -4.165 1.00 64.94 172 ASN A O 1
ATOM 1313 N N . GLU A 1 173 ? 20.576 -4.396 -5.378 1.00 62.09 173 GLU A N 1
ATOM 1314 C CA . GLU A 1 173 ? 21.782 -4.263 -6.216 1.00 62.09 173 GLU A CA 1
ATOM 1315 C C . GLU A 1 173 ? 21.844 -2.947 -7.029 1.00 62.09 173 GLU A C 1
ATOM 1317 O O . GLU A 1 173 ? 22.893 -2.612 -7.566 1.00 62.09 173 GLU A O 1
ATOM 1322 N N . ASN A 1 174 ? 20.748 -2.178 -7.102 1.00 48.34 174 ASN A N 1
ATOM 1323 C CA . ASN A 1 174 ? 20.653 -0.934 -7.880 1.00 48.34 174 ASN A CA 1
ATOM 1324 C C . ASN A 1 174 ? 20.553 0.352 -7.031 1.00 48.34 174 ASN A C 1
ATOM 1326 O O . ASN A 1 174 ? 20.324 1.426 -7.587 1.00 48.34 174 ASN A O 1
ATOM 1330 N N . PHE A 1 175 ? 20.714 0.282 -5.704 1.00 48.03 175 PHE A N 1
ATOM 1331 C CA . PHE A 1 175 ? 20.868 1.481 -4.868 1.00 48.03 175 PHE A CA 1
ATOM 1332 C C . PHE A 1 175 ? 22.356 1.860 -4.791 1.00 48.03 175 PHE A C 1
ATOM 1334 O O . PHE A 1 175 ? 23.052 1.452 -3.863 1.00 48.03 175 PHE A O 1
ATOM 1341 N N . ALA A 1 176 ? 22.835 2.609 -5.790 1.00 38.94 176 ALA A N 1
ATOM 1342 C CA . ALA A 1 176 ? 24.185 3.180 -5.853 1.00 38.94 176 ALA A CA 1
ATOM 1343 C C . ALA A 1 176 ? 24.150 4.714 -5.858 1.00 38.94 176 ALA A C 1
ATOM 1345 O O . ALA A 1 176 ? 23.349 5.289 -6.636 1.00 38.94 176 ALA A O 1
#

Foldseek 3Di:
DPVVVVVVVVVVVVVVVVVVVVPPDDDDPPDDDDDDDDDDDDDDDDDDDDDDDDDDDDDDDDDDDDDDDDDDDDDDDDDDDDDDDPPPPPPPPVPPDPDPAEEAEDEQVCQCVQAPPVQEGPDVPHDAAHEYAYAAEHACAEHEDEHHYHYYHVPPHYHYHVYDYHYDPYDPPPPD

Solvent-accessible surface area (backbone atoms only — not comparable to full-atom values): 12184 Å² total; per-residue (Å²): 132,68,67,72,56,53,56,54,53,54,55,52,54,56,52,53,54,53,58,59,63,67,70,74,73,84,87,80,83,81,76,88,76,80,88,81,85,81,86,76,92,79,81,86,86,84,86,88,85,81,89,83,90,84,85,88,84,88,78,87,85,75,89,82,78,93,84,86,78,88,84,89,83,80,90,76,87,87,78,98,72,94,74,83,81,77,78,81,74,81,71,79,73,73,72,85,72,85,62,86,69,48,78,45,79,38,32,62,90,52,36,73,79,48,24,50,97,85,13,37,61,43,65,93,79,57,58,72,63,19,33,42,31,40,42,43,66,34,68,69,43,50,41,40,42,61,57,47,57,47,80,48,38,91,82,75,53,53,41,71,44,79,35,55,78,45,79,45,89,56,67,74,90,78,80,126

pLDDT: mean 70.8, std 22.76, range [34.81, 98.56]

Sequence (176 aa):
MRSKRIIGFSMMFILIFLLMGLNTACASNVDDLDYNLSDSLESSPVSNALDFDNAGVSEDSESNSISDSIDESSISNIDDSIEEISSVNTGSDSKIGDGEKTIHTITEDNYSSYFDSDGNLINSLVKANDTINLSGNFSNKKFVINIPLTITSTENNAILKNSPIYYYNVSNENFA

Secondary structure (DSSP, 8-state):
--HHHHHHHHHHHHHHHHHHHHTT---------------------------------------PPP-----------------------------S------EEEE-TTTGGGTB-TT-BB-TTT--TT-EEEE-SEEES--EEE-S--EEE-TTS--EEES--EEE-S--GGG--